Protein AF-A0A2V3WCQ7-F1 (afdb_monomer)

Mean predicted aligned error: 9.53 Å

Sequence (87 aa):
MLNQKYVLLIGVILYVLVLQFYFFSSERHLLHMLLGFALAVMTFRRYRQLKQRNKKSKAQFPLILFYFLTFTLFVWYIQPFVVSFMV

pLDDT: mean 77.95, std 10.47, range [49.12, 91.62]

Structure (mmCIF, N/CA/C/O backbone):
data_AF-A0A2V3WCQ7-F1
#
_entry.id   AF-A0A2V3WCQ7-F1
#
loop_
_atom_site.group_PDB
_atom_site.id
_atom_site.type_symbol
_atom_site.label_atom_id
_atom_site.label_alt_id
_atom_site.label_comp_id
_atom_site.label_asym_id
_atom_site.label_entity_id
_atom_site.label_seq_id
_atom_site.pdbx_PDB_ins_code
_atom_site.Cartn_x
_atom_site.Cartn_y
_atom_site.Cartn_z
_atom_site.occupancy
_atom_site.B_iso_or_equiv
_atom_site.auth_seq_id
_atom_site.auth_comp_id
_atom_site.auth_asym_id
_atom_site.auth_atom_id
_atom_site.pdbx_PDB_model_num
ATOM 1 N N . MET A 1 1 ? -11.669 -25.145 15.882 1.00 49.12 1 MET A N 1
ATOM 2 C CA . MET A 1 1 ? -11.028 -23.831 16.124 1.00 49.12 1 MET A CA 1
ATOM 3 C C . MET A 1 1 ? -9.562 -23.956 15.749 1.00 49.12 1 MET A C 1
ATOM 5 O O . MET A 1 1 ? -8.847 -24.671 16.437 1.00 49.12 1 MET A O 1
ATOM 9 N N . LEU A 1 2 ? -9.121 -23.362 14.634 1.00 50.47 2 LEU A N 1
ATOM 10 C CA . LEU A 1 2 ? -7.697 -23.378 14.288 1.00 50.47 2 LEU A CA 1
ATOM 11 C C . LEU A 1 2 ? -6.951 -22.600 15.381 1.00 50.47 2 LEU A C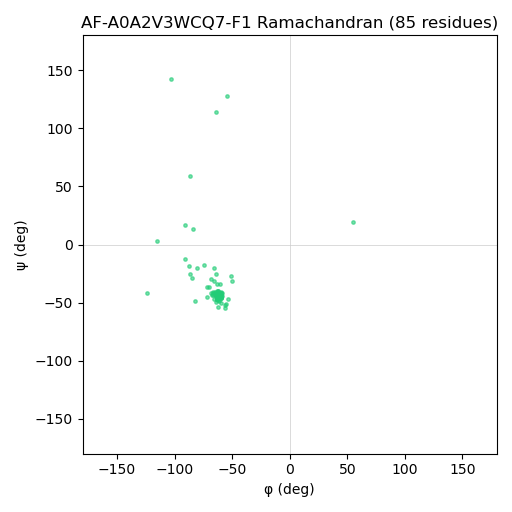 1
ATOM 13 O O . LEU A 1 2 ? -7.195 -21.408 15.570 1.00 50.47 2 LEU A O 1
ATOM 17 N N . ASN A 1 3 ? -6.115 -23.296 16.150 1.00 60.91 3 ASN A N 1
ATOM 18 C CA . ASN A 1 3 ? -5.356 -22.705 17.249 1.00 60.91 3 ASN A CA 1
ATOM 19 C C . ASN A 1 3 ? -4.558 -21.511 16.701 1.00 60.91 3 ASN A C 1
ATOM 21 O O . ASN A 1 3 ? -3.838 -21.671 15.717 1.00 60.91 3 ASN A O 1
ATOM 25 N N . GLN A 1 4 ? -4.674 -20.324 17.314 1.00 67.25 4 GLN A N 1
ATOM 26 C CA . GLN A 1 4 ? -4.071 -19.074 16.807 1.00 67.25 4 GLN A CA 1
ATOM 27 C C . GLN A 1 4 ? -2.573 -19.206 16.472 1.00 67.25 4 GLN A C 1
ATOM 29 O O . GLN A 1 4 ? -2.080 -18.536 15.569 1.00 67.25 4 GLN A O 1
ATOM 34 N N . LYS A 1 5 ? -1.871 -20.126 17.146 1.00 62.81 5 LYS A N 1
ATOM 35 C CA . LYS A 1 5 ? -0.475 -20.491 16.876 1.00 62.81 5 LYS A CA 1
ATOM 36 C C . LYS A 1 5 ? -0.247 -21.004 15.446 1.00 62.81 5 LYS A C 1
ATOM 38 O O . LYS A 1 5 ? 0.722 -20.600 14.817 1.00 62.81 5 LYS A O 1
ATOM 43 N N . TYR A 1 6 ? -1.149 -21.829 14.909 1.00 66.88 6 TYR A N 1
ATOM 44 C CA . TYR A 1 6 ? -1.043 -22.360 13.545 1.00 66.88 6 TYR A CA 1
ATOM 45 C C . TYR A 1 6 ? -1.316 -21.291 12.488 1.00 66.88 6 TYR A C 1
ATOM 47 O O . TYR A 1 6 ? -0.639 -21.263 11.469 1.00 66.88 6 TYR A O 1
ATOM 55 N N . VAL A 1 7 ? -2.251 -20.371 12.749 1.00 67.06 7 VAL A N 1
ATOM 56 C CA . VAL A 1 7 ? -2.515 -19.230 11.854 1.00 67.06 7 VAL A CA 1
ATOM 57 C C . VAL A 1 7 ? -1.282 -18.333 11.745 1.00 67.06 7 VAL A C 1
ATOM 59 O O . VAL A 1 7 ? -0.924 -17.899 10.653 1.00 67.06 7 VAL A O 1
ATOM 62 N N . LEU A 1 8 ? -0.604 -18.091 12.869 1.00 69.12 8 LEU A N 1
ATOM 63 C CA . LEU A 1 8 ? 0.610 -17.281 12.907 1.00 69.12 8 LEU A CA 1
ATOM 64 C C . LEU A 1 8 ? 1.779 -17.983 12.201 1.00 69.12 8 LEU A C 1
ATOM 66 O O . LEU A 1 8 ? 2.477 -17.352 11.416 1.00 69.12 8 LEU A O 1
ATOM 70 N N . LEU A 1 9 ? 1.940 -19.294 12.413 1.00 71.69 9 LEU A N 1
ATOM 71 C CA . LEU A 1 9 ? 2.973 -20.107 11.765 1.00 71.69 9 LEU A CA 1
ATOM 72 C C . LEU A 1 9 ? 2.795 -20.152 10.237 1.00 71.69 9 LEU A C 1
ATOM 74 O O . LEU A 1 9 ? 3.746 -19.910 9.499 1.00 71.69 9 LEU A O 1
ATOM 78 N N . ILE A 1 10 ? 1.568 -20.392 9.763 1.00 72.12 10 ILE A N 1
ATOM 79 C CA . ILE A 1 10 ? 1.230 -20.374 8.331 1.00 72.12 10 ILE A CA 1
ATOM 80 C C . ILE A 1 10 ? 1.467 -18.977 7.746 1.00 72.12 10 ILE A C 1
ATOM 82 O O . ILE A 1 10 ? 2.011 -18.855 6.651 1.00 72.12 10 ILE A O 1
ATOM 86 N N . GLY A 1 11 ? 1.122 -17.923 8.491 1.00 71.06 11 GLY A N 1
ATOM 87 C CA . GLY A 1 11 ? 1.397 -16.542 8.100 1.00 71.06 11 GLY A CA 1
ATOM 88 C C . GLY A 1 11 ? 2.891 -16.254 7.939 1.00 71.06 11 GLY A C 1
ATOM 89 O O . GLY A 1 11 ? 3.278 -15.621 6.964 1.00 71.06 11 GLY A O 1
ATOM 90 N N . VAL A 1 12 ? 3.737 -16.758 8.844 1.00 69.69 12 VAL A N 1
ATOM 91 C CA . VAL A 1 12 ? 5.200 -16.609 8.758 1.00 69.69 12 VAL A CA 1
ATOM 92 C C . VAL A 1 12 ? 5.768 -17.383 7.569 1.00 6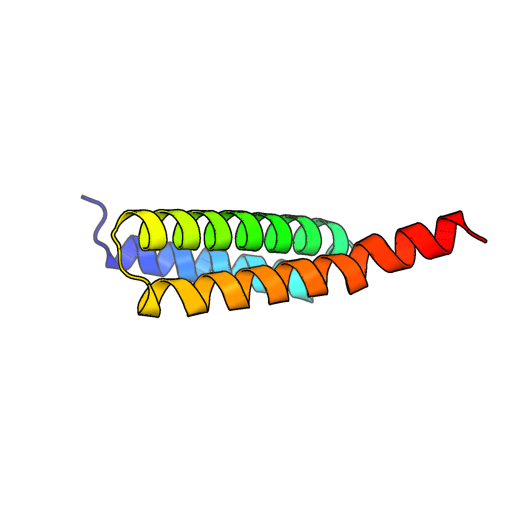9.69 12 VAL A C 1
ATOM 94 O O . VAL A 1 12 ? 6.577 -16.831 6.832 1.00 69.69 12 VAL A O 1
ATOM 97 N N . ILE A 1 13 ? 5.320 -18.619 7.332 1.00 70.75 13 ILE A N 1
ATOM 98 C CA . ILE A 1 13 ? 5.765 -19.425 6.183 1.00 70.75 13 ILE A CA 1
ATOM 99 C C . ILE A 1 13 ? 5.386 -18.738 4.868 1.00 70.75 13 ILE A C 1
ATOM 101 O O . ILE A 1 13 ? 6.232 -18.585 3.990 1.00 70.75 13 ILE A O 1
ATOM 105 N N . LEU A 1 14 ? 4.145 -18.254 4.752 1.00 67.19 14 LEU A N 1
ATOM 106 C CA . LEU A 1 14 ? 3.710 -17.462 3.601 1.00 67.19 14 LEU A CA 1
ATOM 107 C C . LEU A 1 14 ? 4.541 -16.187 3.450 1.00 67.19 14 LEU A C 1
ATOM 109 O O . LEU A 1 14 ? 4.922 -15.844 2.339 1.00 67.19 14 LEU A O 1
ATOM 113 N N . TYR A 1 15 ? 4.870 -15.508 4.548 1.00 72.00 15 TYR A N 1
ATOM 114 C CA . TYR A 1 15 ? 5.699 -14.307 4.518 1.00 72.00 15 TYR A CA 1
ATOM 115 C C . TYR A 1 15 ? 7.129 -14.594 4.035 1.00 72.00 15 TYR A C 1
ATOM 117 O O . TYR A 1 15 ? 7.654 -13.848 3.213 1.00 72.00 15 TYR A O 1
ATOM 125 N N . VAL A 1 16 ? 7.744 -15.694 4.482 1.00 68.19 16 VAL A N 1
ATOM 126 C CA . VAL A 1 16 ? 9.077 -16.127 4.030 1.00 68.19 16 VAL A CA 1
ATOM 127 C C . VAL A 1 16 ? 9.056 -16.530 2.557 1.00 68.19 16 VAL A C 1
ATOM 129 O O . VAL A 1 16 ? 9.951 -16.138 1.815 1.00 68.19 16 VAL A O 1
ATOM 132 N N . LEU A 1 17 ? 8.023 -17.246 2.108 1.00 61.25 17 LEU A N 1
ATOM 133 C CA . LEU A 1 17 ? 7.853 -17.597 0.696 1.00 61.25 17 LEU A CA 1
ATOM 134 C C . LEU A 1 17 ? 7.654 -16.354 -0.176 1.00 61.25 17 LEU A C 1
ATOM 136 O O . LEU A 1 17 ? 8.283 -16.235 -1.223 1.00 61.25 17 LEU A O 1
ATOM 140 N N . VAL A 1 18 ? 6.847 -15.391 0.278 1.00 64.81 18 VAL A N 1
ATOM 141 C CA . VAL A 1 18 ? 6.681 -14.097 -0.399 1.00 64.81 18 VAL A CA 1
ATOM 142 C C . VAL A 1 18 ? 8.011 -13.354 -0.461 1.00 64.81 18 VAL A C 1
ATOM 144 O O . VAL A 1 18 ? 8.351 -12.859 -1.527 1.00 64.81 18 VAL A O 1
ATOM 147 N N . LEU A 1 19 ? 8.797 -13.323 0.620 1.00 64.06 19 LEU A N 1
ATOM 148 C CA . LEU A 1 19 ? 10.133 -12.713 0.625 1.00 64.06 19 LEU A CA 1
ATOM 149 C C . LEU A 1 19 ? 11.100 -13.430 -0.324 1.00 64.06 19 LEU A C 1
ATOM 151 O O . LEU A 1 19 ? 11.845 -12.776 -1.047 1.00 64.06 19 LEU A O 1
ATOM 155 N N . GLN A 1 20 ? 11.085 -14.760 -0.369 1.00 65.31 20 GLN A N 1
ATOM 156 C CA . GLN A 1 20 ? 11.930 -15.516 -1.287 1.00 65.31 20 GLN A CA 1
ATOM 157 C C . GLN A 1 20 ? 11.560 -15.210 -2.748 1.00 65.31 20 GLN A C 1
ATOM 159 O O . GLN A 1 20 ? 12.430 -14.911 -3.561 1.00 65.31 20 GLN A O 1
ATOM 164 N N . PHE A 1 21 ? 10.268 -15.184 -3.079 1.00 63.12 21 PHE A N 1
ATOM 165 C CA . PHE A 1 21 ? 9.803 -14.779 -4.408 1.00 63.12 21 PHE A CA 1
ATOM 166 C C . PHE A 1 21 ? 10.082 -13.300 -4.713 1.00 63.12 21 PHE A C 1
ATOM 168 O O . PHE A 1 21 ? 10.342 -12.947 -5.862 1.00 63.12 21 PHE A O 1
ATOM 175 N N . TYR A 1 22 ? 10.073 -12.444 -3.691 1.00 60.72 22 TYR A N 1
ATOM 176 C CA . TYR A 1 22 ? 10.397 -11.022 -3.782 1.00 60.72 22 TYR A CA 1
ATOM 177 C C . TYR A 1 22 ? 11.878 -10.814 -4.149 1.00 60.72 22 TYR A C 1
ATOM 179 O O . TYR A 1 22 ? 12.194 -10.060 -5.066 1.00 60.72 22 TYR A O 1
ATOM 187 N N . PHE A 1 23 ? 12.801 -11.521 -3.495 1.00 61.59 23 PHE A N 1
ATOM 188 C CA . PHE A 1 23 ? 14.235 -11.318 -3.720 1.00 61.59 23 PHE A CA 1
ATOM 189 C C . PHE A 1 23 ? 14.812 -12.093 -4.914 1.00 61.59 23 PHE A C 1
ATOM 191 O O . PHE A 1 23 ? 15.766 -11.611 -5.524 1.00 61.59 23 PHE A O 1
ATOM 198 N N . PHE A 1 24 ? 14.252 -13.252 -5.282 1.00 65.62 24 PHE A N 1
ATOM 199 C CA . PHE A 1 24 ? 14.930 -14.202 -6.180 1.00 65.62 24 PHE A CA 1
ATOM 200 C C . PHE A 1 24 ? 14.252 -14.448 -7.546 1.00 65.62 24 PHE A C 1
ATOM 202 O O . PHE A 1 24 ? 14.765 -15.246 -8.325 1.00 65.62 24 PHE A O 1
ATOM 209 N N . SER A 1 25 ? 13.146 -13.767 -7.883 1.00 64.38 25 SER A N 1
ATOM 210 C CA . SER A 1 25 ? 12.454 -13.929 -9.182 1.00 64.38 25 SER A CA 1
ATOM 211 C C . SER A 1 25 ? 12.736 -12.786 -10.173 1.00 64.38 25 SER A C 1
ATOM 213 O O . SER A 1 25 ? 12.795 -11.617 -9.789 1.00 64.38 25 SER A O 1
ATOM 215 N N . SER A 1 26 ? 12.869 -13.111 -11.465 1.00 63.59 26 SER A N 1
ATOM 216 C CA . SER A 1 26 ? 13.016 -12.147 -12.570 1.00 63.59 26 SER A CA 1
ATOM 217 C C . SER A 1 26 ? 11.741 -11.329 -12.824 1.00 63.59 26 SER A C 1
ATOM 219 O O . SER A 1 26 ? 11.827 -10.157 -13.180 1.00 63.59 26 SER A O 1
ATOM 221 N N . GLU A 1 27 ? 10.560 -11.893 -12.553 1.00 67.81 27 GLU A N 1
ATOM 222 C CA . GLU A 1 27 ? 9.253 -11.225 -12.697 1.00 67.81 27 GLU A CA 1
ATOM 223 C C . GLU A 1 27 ? 8.790 -10.501 -11.420 1.00 67.81 27 GLU A C 1
ATOM 225 O O . GLU A 1 27 ? 7.623 -10.131 -11.258 1.00 67.81 27 GLU A O 1
ATOM 230 N N . ARG A 1 28 ? 9.718 -10.261 -10.489 1.00 72.00 28 ARG A N 1
ATOM 231 C CA . ARG A 1 28 ? 9.459 -9.634 -9.185 1.00 72.00 28 ARG A CA 1
ATOM 232 C C . ARG A 1 28 ? 8.658 -8.334 -9.256 1.00 72.00 28 ARG A C 1
ATOM 234 O O . ARG A 1 28 ? 7.886 -8.063 -8.343 1.00 72.00 28 ARG A O 1
ATOM 241 N N . HIS A 1 29 ? 8.792 -7.561 -10.332 1.00 74.19 29 HIS A N 1
ATOM 242 C CA . HIS A 1 29 ? 8.152 -6.255 -10.488 1.00 74.19 29 HIS A CA 1
ATOM 243 C C . HIS A 1 29 ? 6.618 -6.325 -10.423 1.00 74.19 29 HIS A C 1
ATOM 245 O O . HIS A 1 29 ? 6.005 -5.558 -9.682 1.00 74.19 29 HIS A O 1
ATOM 251 N N . LEU A 1 30 ? 5.995 -7.282 -11.119 1.00 75.38 30 LEU A N 1
ATOM 252 C CA . LEU A 1 30 ? 4.537 -7.464 -11.106 1.00 75.38 30 LEU A CA 1
ATOM 253 C C . LEU A 1 30 ? 4.040 -7.911 -9.727 1.00 75.38 30 LEU A C 1
ATOM 255 O O . LEU A 1 30 ? 3.073 -7.3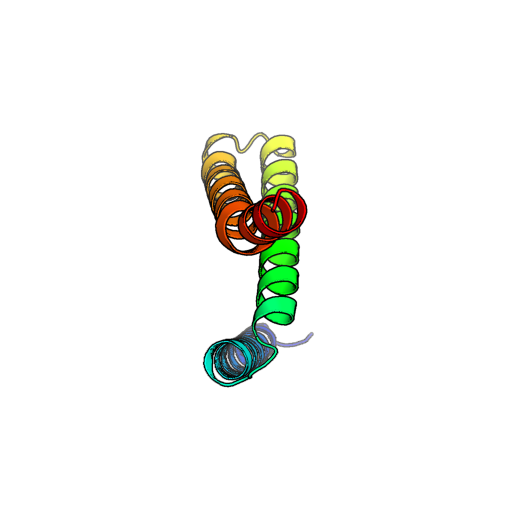64 -9.197 1.00 75.38 30 LEU A O 1
ATOM 259 N N . LEU A 1 31 ? 4.747 -8.859 -9.110 1.00 77.44 31 LEU A N 1
ATOM 260 C CA . LEU A 1 31 ? 4.436 -9.351 -7.767 1.00 77.44 31 LEU A CA 1
ATOM 261 C C . LEU A 1 31 ? 4.580 -8.262 -6.698 1.00 77.44 31 LEU A C 1
ATOM 263 O O . LEU A 1 31 ? 3.713 -8.141 -5.836 1.00 77.44 31 LEU A O 1
ATOM 267 N N . HIS A 1 32 ? 5.628 -7.441 -6.760 1.00 77.50 32 HIS A N 1
ATOM 268 C CA . HIS A 1 32 ? 5.814 -6.310 -5.847 1.00 77.50 32 HIS A CA 1
ATOM 269 C C . HIS A 1 32 ? 4.732 -5.254 -6.025 1.00 77.50 32 HIS A C 1
ATOM 271 O O . HIS A 1 32 ? 4.238 -4.717 -5.035 1.00 77.50 32 HIS A O 1
ATOM 277 N N . MET A 1 33 ? 4.354 -4.963 -7.271 1.00 79.25 33 MET A N 1
ATOM 278 C CA . MET A 1 33 ? 3.282 -4.022 -7.567 1.00 79.25 33 MET A CA 1
ATOM 279 C C . MET A 1 33 ? 1.957 -4.512 -6.971 1.00 79.25 33 MET A C 1
ATOM 281 O O . MET A 1 33 ? 1.291 -3.767 -6.253 1.00 79.25 33 MET A O 1
ATOM 285 N N . LEU A 1 34 ? 1.603 -5.782 -7.197 1.00 82.44 34 LEU A N 1
ATOM 286 C CA . LEU A 1 34 ? 0.384 -6.394 -6.661 1.00 82.44 34 LEU A CA 1
ATOM 287 C C . LEU A 1 34 ? 0.398 -6.469 -5.130 1.00 82.44 34 LEU A C 1
ATOM 289 O O . LEU A 1 34 ? -0.599 -6.135 -4.489 1.00 82.44 34 LEU A O 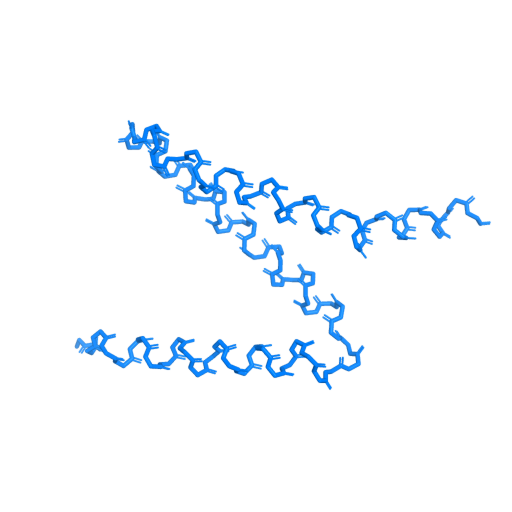1
ATOM 293 N N . LEU A 1 35 ? 1.528 -6.856 -4.533 1.00 83.12 35 LEU A N 1
ATOM 294 C CA . LEU A 1 35 ? 1.697 -6.909 -3.082 1.00 83.12 35 LEU A CA 1
ATOM 295 C C . LEU A 1 35 ? 1.582 -5.514 -2.460 1.00 83.12 35 LEU A C 1
ATOM 297 O O . LEU A 1 35 ? 0.845 -5.327 -1.493 1.00 83.12 35 LEU A O 1
ATOM 301 N N . GLY A 1 36 ? 2.271 -4.525 -3.030 1.00 83.31 36 GLY A N 1
ATOM 302 C CA . GLY A 1 36 ? 2.195 -3.138 -2.586 1.00 83.31 36 GLY A CA 1
ATOM 303 C C . GLY A 1 36 ? 0.775 -2.588 -2.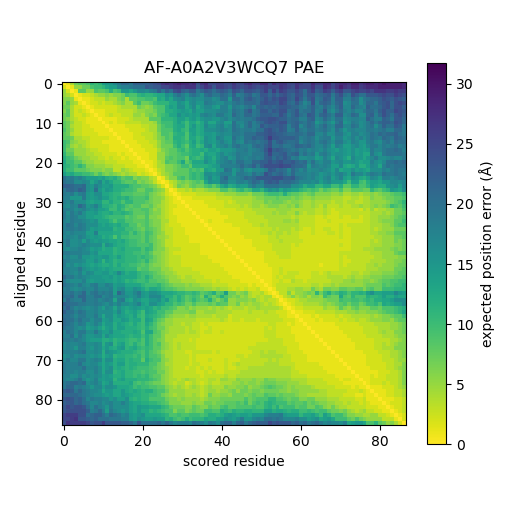701 1.00 83.31 36 GLY A C 1
ATOM 304 O O . GLY A 1 36 ? 0.292 -1.949 -1.766 1.00 83.31 36 GLY A O 1
ATOM 305 N N . PHE A 1 37 ? 0.069 -2.892 -3.795 1.00 84.81 37 PHE A N 1
ATOM 306 C CA . PHE A 1 37 ? -1.328 -2.499 -3.983 1.00 84.81 37 PHE A CA 1
ATOM 307 C C . PHE A 1 37 ? -2.244 -3.143 -2.935 1.00 84.81 37 PHE A C 1
ATOM 309 O O . PHE A 1 37 ? -3.036 -2.451 -2.291 1.00 84.81 37 PHE A O 1
ATOM 316 N N . ALA A 1 38 ? -2.101 -4.449 -2.692 1.00 86.62 38 ALA A N 1
ATOM 317 C CA . ALA A 1 38 ? -2.863 -5.153 -1.665 1.00 86.62 38 ALA A CA 1
ATOM 318 C C . ALA A 1 38 ? -2.616 -4.556 -0.268 1.00 86.62 38 ALA A C 1
ATOM 320 O O . ALA A 1 38 ? -3.569 -4.284 0.469 1.00 86.62 38 ALA A O 1
ATOM 321 N N . LEU A 1 39 ? -1.355 -4.278 0.078 1.00 86.00 39 LEU A N 1
ATOM 322 C CA . LEU A 1 39 ? -0.984 -3.639 1.341 1.00 86.00 39 LEU A CA 1
ATOM 323 C C . LEU A 1 39 ? -1.581 -2.233 1.469 1.00 86.00 39 LEU A C 1
ATOM 325 O O . LEU A 1 39 ? -2.112 -1.904 2.533 1.00 86.00 39 LEU A O 1
ATOM 329 N N . ALA A 1 40 ? -1.558 -1.428 0.404 1.00 84.81 40 ALA A N 1
ATOM 330 C CA . ALA A 1 40 ? -2.165 -0.098 0.374 1.00 84.81 40 ALA A CA 1
ATOM 331 C C . ALA A 1 40 ? -3.688 -0.171 0.606 1.00 84.81 40 ALA A C 1
ATOM 333 O O . ALA A 1 40 ? -4.233 0.509 1.478 1.00 84.81 40 ALA A O 1
ATOM 334 N N . VAL A 1 41 ? -4.389 -1.071 -0.088 1.00 88.31 41 VAL A N 1
ATOM 335 C CA . VAL A 1 41 ? -5.836 -1.275 0.100 1.00 88.31 41 VAL A CA 1
ATOM 336 C C . VAL A 1 41 ? -6.154 -1.731 1.528 1.00 88.31 41 VAL A C 1
ATOM 338 O O . VAL A 1 41 ? -7.078 -1.210 2.163 1.00 88.31 41 VAL A O 1
ATOM 341 N N . MET A 1 42 ? -5.385 -2.677 2.074 1.00 88.38 42 MET A N 1
ATOM 342 C CA . MET A 1 42 ? -5.580 -3.177 3.438 1.00 88.38 42 MET A CA 1
ATOM 343 C C . MET A 1 42 ? -5.339 -2.092 4.494 1.00 88.38 42 MET A C 1
ATOM 345 O O . MET A 1 42 ? -6.143 -1.947 5.421 1.00 88.38 42 MET A O 1
ATOM 349 N N . THR A 1 43 ? -4.271 -1.305 4.354 1.00 87.38 43 THR A N 1
ATOM 350 C CA . THR A 1 43 ? -3.955 -0.198 5.271 1.00 87.38 43 THR A CA 1
ATOM 351 C C . THR A 1 43 ? -4.988 0.919 5.192 1.00 87.38 43 THR A C 1
ATOM 353 O O . THR A 1 43 ? -5.458 1.377 6.236 1.00 87.38 43 THR A O 1
ATOM 356 N N . PHE A 1 44 ? -5.461 1.274 3.996 1.00 90.12 44 PHE A N 1
ATOM 357 C CA . PHE A 1 44 ? -6.549 2.237 3.831 1.00 90.12 44 PHE A CA 1
ATOM 358 C C . PHE A 1 44 ? -7.865 1.745 4.450 1.00 90.12 44 PHE A C 1
ATOM 360 O O . PHE A 1 44 ? -8.541 2.473 5.185 1.00 90.12 44 PHE A O 1
ATOM 367 N N . ARG A 1 45 ? -8.219 0.472 4.232 1.00 91.19 45 ARG A N 1
ATOM 368 C CA . ARG A 1 45 ? -9.397 -0.142 4.861 1.00 91.19 45 ARG A CA 1
ATOM 369 C C . ARG A 1 45 ? -9.282 -0.109 6.384 1.00 91.19 45 ARG A C 1
ATOM 371 O O . ARG A 1 45 ? -10.257 0.217 7.066 1.00 91.19 45 ARG A O 1
ATOM 378 N N . ARG A 1 46 ? -8.093 -0.389 6.927 1.00 87.38 46 ARG A N 1
ATOM 379 C CA . ARG A 1 46 ? -7.819 -0.314 8.367 1.00 87.38 46 ARG A CA 1
ATOM 380 C C . ARG A 1 46 ? -7.938 1.113 8.900 1.00 87.38 46 ARG A C 1
ATOM 382 O O . ARG A 1 46 ? -8.557 1.304 9.947 1.00 87.38 46 ARG A O 1
ATOM 389 N N . TYR A 1 47 ? -7.415 2.103 8.178 1.00 90.62 47 TYR A N 1
ATOM 390 C CA . TYR A 1 47 ? -7.611 3.520 8.487 1.00 90.62 47 TYR A CA 1
ATOM 391 C C . TYR A 1 47 ? -9.102 3.865 8.571 1.00 90.62 47 TYR A C 1
ATOM 393 O O . TYR A 1 47 ? -9.551 4.388 9.593 1.00 90.62 47 TYR A O 1
ATOM 401 N N . ARG A 1 48 ? -9.895 3.501 7.552 1.00 91.31 48 ARG A N 1
ATOM 402 C CA . ARG A 1 48 ? -11.339 3.779 7.510 1.00 91.31 48 ARG A CA 1
ATOM 403 C C . ARG A 1 48 ? -12.075 3.153 8.696 1.00 91.31 48 ARG A C 1
ATOM 405 O O . ARG A 1 48 ? -12.869 3.833 9.339 1.00 91.31 48 ARG A O 1
ATOM 412 N N . GLN A 1 49 ? -11.763 1.903 9.038 1.00 91.62 49 GLN A N 1
ATOM 413 C CA . GLN A 1 49 ? -12.333 1.226 10.210 1.00 91.62 49 GLN A CA 1
ATOM 414 C C . GLN A 1 49 ? -11.983 1.930 11.529 1.00 91.62 49 GLN A C 1
ATOM 416 O O . GLN A 1 49 ? -12.833 2.070 12.407 1.00 91.62 49 GLN A O 1
ATOM 421 N N . LEU A 1 50 ? -10.733 2.368 11.698 1.00 89.81 50 LEU A N 1
ATOM 422 C CA . LEU A 1 50 ? -10.300 3.061 12.915 1.00 89.81 50 LEU A CA 1
ATOM 423 C C . LEU A 1 50 ? -10.905 4.463 13.019 1.00 89.81 50 LEU A C 1
ATOM 425 O O . LEU A 1 50 ? -11.291 4.872 14.115 1.00 89.81 50 LEU A O 1
ATOM 429 N N . LYS A 1 51 ? -11.056 5.156 11.884 1.00 88.44 51 LYS A N 1
ATOM 430 C CA . LYS A 1 51 ? -11.755 6.441 11.785 1.00 88.44 51 LYS A CA 1
ATOM 431 C C . LYS A 1 51 ? -13.232 6.299 12.158 1.00 88.44 51 LYS A C 1
ATOM 433 O O . LYS A 1 51 ? -13.711 7.075 12.973 1.00 88.44 51 LYS A O 1
ATOM 438 N N . GLN A 1 52 ? -13.919 5.275 11.644 1.00 91.06 52 GLN A N 1
ATOM 439 C CA . GLN A 1 52 ? -15.317 4.970 11.990 1.00 91.06 52 GLN A CA 1
ATOM 440 C C . GLN A 1 52 ? -15.509 4.665 13.481 1.00 91.06 52 GLN A C 1
ATOM 442 O O . GLN A 1 52 ? -16.525 5.024 14.059 1.00 91.06 52 GLN A O 1
ATOM 447 N N . ARG A 1 53 ? -14.521 4.038 14.128 1.00 91.62 53 ARG A N 1
ATOM 448 C CA . ARG A 1 53 ? -14.541 3.747 15.573 1.00 91.62 53 ARG A CA 1
ATOM 449 C C . ARG A 1 53 ? -14.070 4.923 16.445 1.00 91.62 53 ARG A C 1
ATOM 451 O O . ARG A 1 53 ? -13.740 4.700 17.606 1.00 91.62 53 ARG A O 1
ATOM 458 N N . ASN A 1 54 ? -13.959 6.138 15.896 1.00 88.31 54 ASN A N 1
ATOM 459 C CA . ASN A 1 54 ? -13.445 7.343 16.567 1.00 88.31 54 ASN A CA 1
ATOM 460 C C . ASN A 1 54 ? -12.035 7.205 17.185 1.00 88.31 54 ASN A C 1
ATOM 462 O O . ASN A 1 54 ? -11.616 8.031 17.994 1.00 88.31 54 ASN A O 1
ATOM 466 N N . LYS A 1 55 ? -11.233 6.217 16.762 1.00 86.25 55 LYS A N 1
ATOM 467 C CA . LYS A 1 55 ? -9.859 6.001 17.255 1.00 86.25 55 LYS A CA 1
ATOM 468 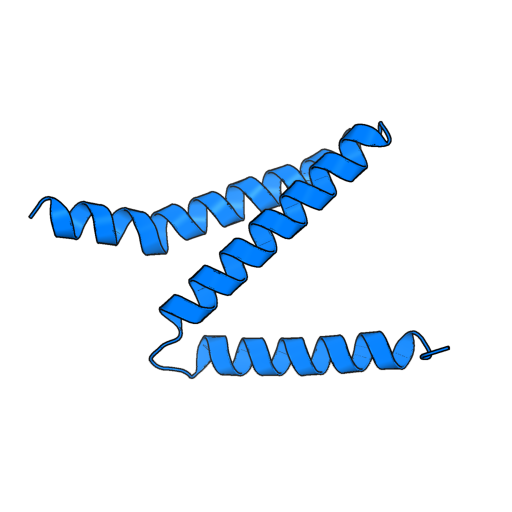C C . LYS A 1 55 ? -8.850 6.834 16.457 1.00 86.25 55 LYS A C 1
ATOM 470 O O . LYS A 1 55 ? -7.934 6.279 15.851 1.00 86.25 55 LYS A O 1
ATOM 475 N N . LYS A 1 56 ? -9.021 8.164 16.452 1.00 78.38 56 LYS A N 1
ATOM 476 C CA . LYS A 1 56 ? -8.267 9.112 15.601 1.00 78.38 56 LYS A CA 1
ATOM 477 C C . LYS A 1 56 ? -6.743 8.970 15.724 1.00 78.38 56 LYS A C 1
ATOM 479 O O . LYS A 1 56 ? -6.078 8.841 14.704 1.00 78.38 56 LYS A O 1
ATOM 484 N N . SER A 1 57 ? -6.208 8.890 16.946 1.00 83.38 57 SER A N 1
ATOM 485 C CA . SER A 1 57 ? -4.761 8.721 17.186 1.00 83.38 57 SER A CA 1
ATOM 486 C C . SER A 1 57 ? -4.209 7.423 16.568 1.00 83.38 57 SER A C 1
ATOM 488 O O . SER A 1 57 ? -3.207 7.440 15.860 1.00 83.38 57 SER A O 1
ATOM 490 N N . LYS A 1 58 ? -4.923 6.297 16.708 1.00 81.31 58 LYS A N 1
ATOM 491 C CA . LYS A 1 58 ? -4.506 5.002 16.131 1.00 81.31 58 LYS A CA 1
ATOM 492 C C . LYS A 1 58 ? -4.697 4.924 14.613 1.00 81.31 58 LYS A C 1
ATOM 494 O O . LYS A 1 58 ? -4.129 4.041 13.980 1.00 81.31 58 LYS A O 1
ATOM 499 N N . ALA A 1 59 ? -5.510 5.808 14.032 1.00 85.00 59 ALA A N 1
ATOM 500 C CA . ALA A 1 59 ? -5.757 5.867 12.595 1.00 85.00 59 ALA A CA 1
ATOM 501 C C . ALA A 1 59 ? -4.643 6.608 11.830 1.00 85.00 59 ALA A C 1
ATOM 503 O O . ALA A 1 59 ? -4.492 6.384 10.634 1.00 85.00 59 ALA A O 1
ATOM 504 N N . GLN A 1 60 ? -3.837 7.445 12.491 1.00 86.06 60 GLN A N 1
ATOM 505 C CA . GLN A 1 60 ? -2.763 8.192 11.822 1.00 86.06 60 GLN A CA 1
ATOM 506 C C . GLN A 1 60 ? -1.688 7.269 11.242 1.00 86.06 60 GLN A C 1
ATOM 508 O O . GLN A 1 60 ? -1.317 7.423 10.085 1.00 86.06 60 GLN A O 1
ATOM 513 N N . PHE A 1 61 ? -1.253 6.259 11.999 1.00 86.69 61 PHE A N 1
ATOM 514 C CA . PHE A 1 61 ? -0.245 5.303 11.536 1.00 86.69 61 PHE A CA 1
ATOM 515 C C . PHE A 1 61 ? -0.624 4.581 10.225 1.00 86.69 61 PHE A C 1
ATOM 517 O O . PHE A 1 61 ? 0.140 4.671 9.266 1.00 86.69 61 PHE A O 1
ATOM 524 N N . PRO A 1 62 ? -1.791 3.910 10.107 1.00 86.38 62 PRO A N 1
ATOM 525 C CA . PRO A 1 62 ? -2.163 3.247 8.858 1.00 86.38 62 PRO A CA 1
ATOM 526 C C . PRO A 1 62 ? -2.369 4.221 7.693 1.00 86.38 62 PRO A C 1
ATOM 528 O O . PRO A 1 62 ? -2.198 3.813 6.551 1.00 86.38 62 PRO A O 1
ATOM 531 N N . LEU A 1 63 ? -2.703 5.490 7.955 1.00 87.25 63 LEU A N 1
ATOM 532 C CA . LEU A 1 63 ? -2.778 6.514 6.912 1.00 87.25 63 LEU A CA 1
ATOM 533 C C . LEU A 1 63 ? -1.385 6.914 6.402 1.00 87.25 63 LEU A C 1
ATOM 535 O O . LEU A 1 63 ? -1.181 6.994 5.196 1.00 87.25 63 LEU A O 1
ATOM 539 N N . ILE A 1 64 ? -0.425 7.126 7.306 1.00 88.00 64 ILE A N 1
ATOM 540 C CA . ILE A 1 64 ? 0.973 7.407 6.945 1.00 88.00 64 ILE A CA 1
ATOM 541 C C . ILE A 1 64 ? 1.543 6.240 6.135 1.00 88.00 64 ILE A C 1
ATOM 543 O O . ILE A 1 64 ? 2.126 6.447 5.075 1.00 88.00 64 ILE A O 1
ATOM 547 N N . LEU A 1 65 ? 1.312 5.009 6.600 1.00 84.62 65 LEU A N 1
ATOM 548 C CA . LEU A 1 65 ? 1.757 3.806 5.905 1.00 84.62 65 LEU A CA 1
ATOM 549 C C . LEU A 1 65 ? 1.113 3.678 4.516 1.00 84.62 65 LEU A C 1
ATOM 551 O O . LEU A 1 65 ? 1.798 3.336 3.557 1.00 84.62 65 LEU A O 1
ATOM 555 N N . PHE A 1 66 ? -0.175 4.004 4.387 1.00 87.88 66 PHE A N 1
ATOM 556 C CA . PHE A 1 66 ? -0.856 4.045 3.095 1.00 87.88 66 PHE A CA 1
ATOM 557 C C . PHE A 1 66 ? -0.216 5.053 2.128 1.00 87.88 66 PHE A C 1
ATOM 559 O O . PHE A 1 66 ? 0.027 4.713 0.969 1.00 87.88 66 PHE A O 1
ATOM 566 N N . TYR A 1 67 ? 0.087 6.271 2.589 1.00 88.31 67 TYR A N 1
ATOM 567 C CA . TYR A 1 67 ? 0.740 7.275 1.746 1.00 88.31 67 TYR A CA 1
ATOM 568 C C . TYR A 1 67 ? 2.138 6.846 1.323 1.00 88.31 67 TYR A C 1
ATOM 570 O O . TYR A 1 67 ? 2.477 6.985 0.153 1.00 88.31 67 TYR A O 1
ATOM 578 N N . PHE A 1 68 ? 2.913 6.270 2.243 1.00 86.69 68 PHE A N 1
ATOM 579 C CA . PHE A 1 68 ? 4.237 5.748 1.933 1.00 86.69 68 PHE A CA 1
ATOM 580 C C . PHE A 1 68 ? 4.173 4.661 0.852 1.00 86.69 68 PHE A C 1
ATOM 582 O O . PHE A 1 68 ? 4.841 4.779 -0.169 1.00 86.69 68 PHE A O 1
ATOM 589 N N . LEU A 1 69 ? 3.302 3.657 1.018 1.00 83.31 69 LEU A N 1
ATOM 590 C CA . LEU A 1 69 ? 3.119 2.584 0.033 1.00 83.31 69 LEU A CA 1
ATOM 591 C C . LEU A 1 69 ? 2.676 3.119 -1.333 1.00 83.31 69 LEU A C 1
ATOM 593 O O . LEU A 1 69 ? 3.208 2.707 -2.360 1.00 83.31 69 LEU A O 1
ATOM 597 N N . THR A 1 70 ? 1.727 4.057 -1.348 1.00 86.69 70 THR A N 1
ATOM 598 C CA . THR A 1 70 ? 1.234 4.678 -2.587 1.00 86.69 70 THR A CA 1
ATOM 599 C C . THR A 1 70 ? 2.340 5.462 -3.292 1.00 86.69 70 THR A C 1
ATOM 601 O O . THR A 1 70 ? 2.502 5.338 -4.503 1.00 86.69 70 THR A O 1
ATOM 604 N N . PHE A 1 71 ? 3.138 6.223 -2.540 1.00 86.12 71 PHE A N 1
ATOM 605 C CA . PHE A 1 71 ? 4.278 6.960 -3.076 1.00 86.12 71 PHE A CA 1
ATOM 606 C C . PHE A 1 71 ? 5.335 6.017 -3.659 1.00 86.12 71 PHE A C 1
ATOM 608 O O . PHE A 1 71 ? 5.773 6.213 -4.791 1.00 86.12 71 PHE A O 1
ATOM 615 N N . THR A 1 72 ? 5.701 4.956 -2.936 1.00 83.38 72 THR A N 1
ATOM 616 C CA . THR A 1 72 ? 6.654 3.955 -3.430 1.00 83.38 72 THR A CA 1
ATOM 617 C C . THR A 1 72 ? 6.153 3.293 -4.712 1.00 83.38 72 THR A C 1
ATOM 619 O O . THR A 1 72 ? 6.913 3.194 -5.671 1.00 83.38 72 THR A O 1
ATOM 622 N N . LEU A 1 73 ? 4.876 2.895 -4.767 1.00 84.19 73 LEU A N 1
ATOM 623 C CA . LEU A 1 73 ? 4.280 2.325 -5.978 1.00 84.19 73 LEU A CA 1
ATOM 624 C C . LEU A 1 73 ? 4.329 3.301 -7.158 1.00 84.19 73 LEU A C 1
ATOM 626 O O . LEU A 1 73 ? 4.652 2.908 -8.278 1.00 84.19 73 LEU A O 1
ATOM 630 N N . PHE A 1 74 ? 4.034 4.576 -6.907 1.00 84.75 74 PHE A N 1
ATOM 631 C CA . PHE A 1 74 ? 4.076 5.603 -7.938 1.00 84.75 74 PHE A CA 1
ATOM 632 C C . PHE A 1 74 ? 5.489 5.775 -8.506 1.00 84.75 74 PHE A C 1
ATOM 634 O O . PHE A 1 74 ? 5.673 5.645 -9.712 1.00 84.75 74 PHE A O 1
ATOM 641 N N . VAL A 1 75 ? 6.490 6.003 -7.650 1.00 85.19 75 VAL A N 1
ATOM 642 C CA . VAL A 1 75 ? 7.877 6.258 -8.079 1.00 85.19 75 VAL A CA 1
ATOM 643 C C . VAL A 1 75 ? 8.476 5.055 -8.807 1.00 85.19 75 VAL A C 1
ATOM 645 O O . VAL A 1 75 ? 9.190 5.227 -9.789 1.00 85.19 75 VAL A O 1
ATOM 648 N N . TRP A 1 76 ? 8.198 3.837 -8.339 1.00 81.69 76 TRP A N 1
ATOM 649 C CA . TRP A 1 76 ? 8.849 2.636 -8.868 1.00 81.69 76 TRP A CA 1
ATOM 650 C C . TRP A 1 76 ? 8.159 2.030 -10.088 1.00 81.69 76 TRP A C 1
ATOM 652 O O . TRP A 1 76 ? 8.828 1.352 -10.863 1.00 81.69 76 TRP A O 1
ATOM 662 N N . TYR A 1 77 ? 6.853 2.245 -10.267 1.00 81.88 77 TYR A N 1
ATOM 663 C CA . TYR A 1 77 ? 6.095 1.580 -11.335 1.00 81.88 77 TYR A CA 1
ATOM 664 C C . TYR A 1 77 ? 5.381 2.556 -12.266 1.00 81.88 77 TYR A C 1
ATOM 666 O O . TYR A 1 77 ? 5.414 2.365 -13.477 1.00 81.88 77 TYR A O 1
ATOM 674 N N . ILE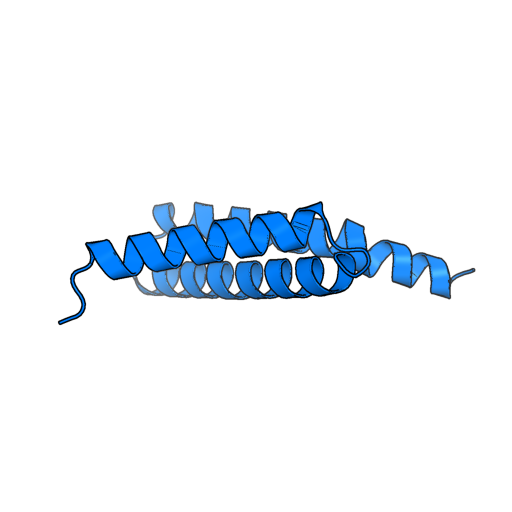 A 1 78 ? 4.760 3.613 -11.736 1.00 80.31 78 ILE A N 1
ATOM 675 C CA . ILE A 1 78 ? 3.980 4.548 -12.560 1.00 80.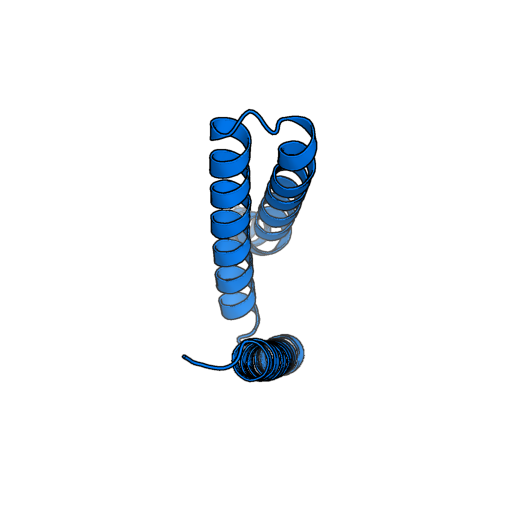31 78 ILE A CA 1
ATOM 676 C C . ILE A 1 78 ? 4.890 5.576 -13.234 1.00 80.31 78 ILE A C 1
ATOM 678 O O . ILE A 1 78 ? 4.799 5.773 -14.441 1.00 80.31 78 ILE A O 1
ATOM 682 N N . GLN A 1 79 ? 5.794 6.209 -12.487 1.00 83.50 79 GLN A N 1
ATOM 683 C CA . GLN A 1 79 ? 6.711 7.219 -13.015 1.00 83.50 79 GLN A CA 1
ATOM 684 C C . GLN A 1 79 ? 7.570 6.709 -14.191 1.00 83.50 79 GLN A C 1
ATOM 686 O O . GLN A 1 79 ? 7.547 7.363 -15.233 1.00 83.50 79 GLN A O 1
ATOM 691 N N . PRO A 1 80 ? 8.294 5.571 -14.104 1.00 81.00 80 PRO A N 1
ATOM 692 C CA . PRO A 1 80 ? 9.087 5.075 -15.233 1.00 81.00 80 PRO A CA 1
ATOM 693 C C . PRO A 1 80 ? 8.223 4.719 -16.448 1.00 81.00 80 PRO A C 1
ATOM 695 O O . PRO A 1 80 ? 8.643 4.960 -17.576 1.00 81.00 80 PRO A O 1
ATOM 698 N N . PHE A 1 81 ? 7.002 4.221 -16.230 1.00 80.75 81 PHE A N 1
ATOM 6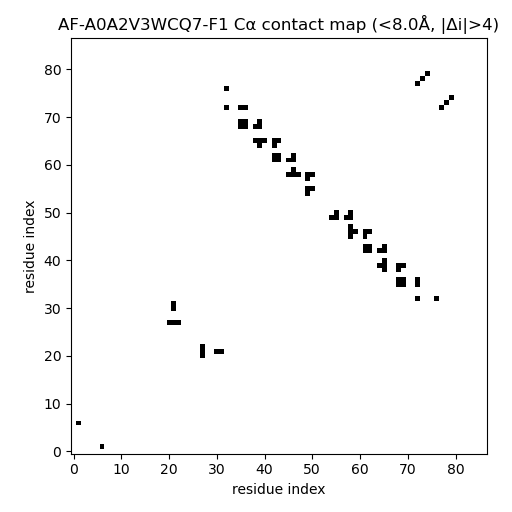99 C CA . PHE A 1 81 ? 6.051 3.958 -17.307 1.00 80.75 81 PHE A CA 1
ATOM 700 C C . PHE A 1 81 ? 5.639 5.255 -18.018 1.00 80.75 81 PHE A C 1
ATOM 702 O O . PHE A 1 81 ? 5.753 5.349 -19.235 1.00 80.75 81 PHE A O 1
ATOM 709 N N . VAL A 1 82 ? 5.244 6.295 -17.276 1.00 81.50 82 VAL A N 1
ATOM 710 C CA . VAL A 1 82 ? 4.865 7.596 -17.859 1.00 81.50 82 VAL A CA 1
ATOM 711 C C . VAL A 1 82 ? 6.029 8.228 -18.623 1.00 81.50 82 VAL A C 1
ATOM 713 O O . VAL A 1 82 ? 5.832 8.710 -19.734 1.00 81.50 82 VAL A O 1
ATOM 716 N N . VAL A 1 83 ? 7.245 8.181 -18.069 1.00 82.44 83 VAL A N 1
ATOM 717 C CA . VAL A 1 83 ? 8.446 8.694 -18.746 1.00 82.44 83 VAL A CA 1
ATOM 718 C C . VAL A 1 83 ? 8.710 7.934 -20.047 1.00 82.44 83 VAL A C 1
ATOM 720 O O . VAL A 1 83 ? 8.982 8.566 -21.059 1.00 82.44 83 VAL A O 1
ATOM 723 N N . SER A 1 84 ? 8.562 6.605 -20.055 1.00 77.50 84 SER A N 1
ATOM 724 C CA . SER A 1 84 ? 8.749 5.796 -21.269 1.00 77.50 84 SER A CA 1
ATOM 725 C C . SER A 1 84 ? 7.714 6.049 -22.371 1.00 77.50 84 SER A C 1
ATOM 727 O O . SER A 1 84 ? 7.987 5.735 -23.519 1.00 77.50 84 SER A O 1
ATOM 729 N N . PHE A 1 85 ? 6.545 6.608 -22.039 1.00 74.75 85 PHE A N 1
ATOM 730 C CA . PHE A 1 85 ? 5.518 6.999 -23.015 1.00 74.75 85 PHE A CA 1
ATOM 731 C C . PHE A 1 85 ? 5.710 8.417 -23.570 1.00 74.75 85 PHE A C 1
ATOM 733 O O . PHE A 1 85 ? 5.094 8.763 -24.575 1.00 74.75 85 PHE A O 1
ATOM 740 N N . MET A 1 86 ? 6.487 9.261 -22.885 1.00 70.81 86 MET A N 1
ATOM 741 C CA . MET A 1 86 ? 6.754 10.646 -23.294 1.00 70.81 86 MET A CA 1
ATOM 742 C C . MET A 1 86 ? 7.999 10.788 -24.183 1.00 70.81 86 MET A C 1
ATOM 744 O O . MET A 1 86 ? 8.201 11.861 -24.751 1.00 70.81 86 MET A O 1
ATOM 748 N N . VAL A 1 87 ? 8.823 9.740 -24.269 1.00 54.53 87 VAL A N 1
ATOM 749 C CA . VAL A 1 87 ? 9.994 9.619 -25.156 1.00 54.53 87 VAL A CA 1
ATOM 750 C C . VAL A 1 87 ? 9.600 8.808 -26.381 1.00 54.53 87 VAL A C 1
ATOM 752 O O . VAL A 1 87 ? 9.981 9.229 -27.493 1.00 54.53 87 VAL A O 1
#

Organism: NCBI:txid621096

Radius of gyration: 16.61 Å; Cα contacts (8 Å, |Δi|>4): 44; chains: 1; bounding box: 30×34×42 Å

Secondary structure (DSSP, 8-state):
---HHHHHHHHHHHHHHHHHHHHH-TTHHHHHHHHHHHHHHHHHHHHHHHHHTT-HHHHHHHHHHHHHHHHHHIIIIIHHHHHHHH-

Solvent-accessible surface area (backbone atoms only — not comparable to full-atom values): 4746 Å² total; per-residue (Å²): 128,85,54,69,67,58,59,52,51,53,49,49,52,51,49,51,52,50,49,49,48,56,74,73,43,94,68,27,65,63,55,51,50,52,49,44,49,51,51,29,52,51,26,45,52,51,20,53,55,28,49,75,68,68,37,55,79,73,20,48,57,33,45,54,51,23,51,52,42,49,50,52,50,37,63,72,55,48,47,58,52,54,54,64,73,76,109

Foldseek 3Di:
DPDVVVVVVVVVVVVVVLVCCCPPDPPNLVSLLVVLVVLLVVLVVVLVVCVVVVVNVVSVVSVVVNVVSVVVSCVSPVVVVVVVVVD